Protein AF-A0A3D1TWH9-F1 (afdb_monomer)

Radius of gyration: 11.39 Å; Cα contacts (8 Å, |Δi|>4): 126; chains: 1; bounding box: 30×26×29 Å

Mean predicted aligned error: 6.61 Å

Foldseek 3Di:
DDDLLNLVVLLVLLCVLVVHDAPDFQDPPDPFAWTWGDHPFKIWIAGPVGTAWIDGNSHTPHHDDDPNVVVSVVSSVVSPD

Secondary structure (DSSP, 8-state):
---HHHHHHHHHHHHHHTT--TTS------TTS-EEEEETTEEEEEETTEEEEEEETTEEEEE--STHHHHHHHHHHHT--

Solvent-accessible surface area (backbone atoms only — not comparable to full-atom values): 4795 Å² total; per-residue (Å²): 134,87,54,66,70,57,51,51,55,40,55,53,48,39,45,56,69,70,68,47,56,91,70,47,73,40,68,63,86,68,96,67,53,56,38,48,38,48,47,98,49,34,42,35,34,28,38,88,93,41,80,35,33,32,28,48,79,88,40,74,77,44,77,55,91,60,76,51,57,64,50,52,48,53,50,33,52,74,65,49,134

Structure (mmCIF, N/CA/C/O backbone):
data_AF-A0A3D1TWH9-F1
#
_entry.id   AF-A0A3D1TWH9-F1
#
loop_
_atom_site.group_PDB
_atom_site.id
_atom_site.type_symbol
_atom_site.label_atom_id
_atom_site.label_alt_id
_atom_site.label_comp_id
_atom_site.label_asym_id
_atom_site.label_entity_id
_atom_site.label_seq_id
_atom_site.pdbx_PDB_ins_code
_atom_site.Cartn_x
_atom_site.Cartn_y
_atom_site.Cartn_z
_atom_site.occupancy
_atom_site.B_iso_or_equiv
_atom_site.auth_seq_id
_atom_site.auth_comp_id
_atom_site.auth_asym_id
_atom_site.auth_atom_id
_atom_site.pdbx_PDB_model_num
ATOM 1 N N . MET A 1 1 ? 17.231 -2.577 -1.913 1.00 56.62 1 MET A N 1
ATOM 2 C CA . MET A 1 1 ? 15.939 -3.188 -2.300 1.00 56.62 1 MET A CA 1
ATOM 3 C C . MET A 1 1 ? 15.072 -3.302 -1.059 1.00 56.62 1 MET A C 1
ATOM 5 O O . MET A 1 1 ? 15.599 -3.699 -0.024 1.00 56.62 1 MET A O 1
ATOM 9 N N . ALA A 1 2 ? 13.798 -2.912 -1.126 1.00 68.88 2 ALA A N 1
ATOM 10 C CA . ALA A 1 2 ? 12.888 -3.039 0.009 1.00 68.88 2 ALA A CA 1
ATOM 11 C C . ALA A 1 2 ? 12.449 -4.502 0.204 1.00 68.88 2 ALA A C 1
ATOM 13 O O . ALA A 1 2 ? 12.281 -5.256 -0.749 1.00 68.88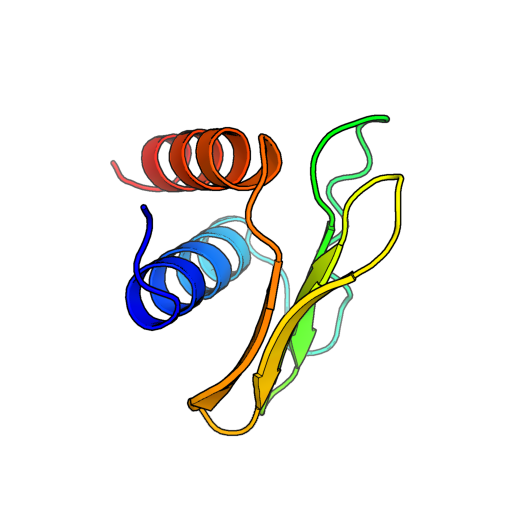 2 ALA A O 1
ATOM 14 N N . ASN A 1 3 ? 12.270 -4.919 1.457 1.00 86.06 3 ASN A N 1
ATOM 15 C CA . ASN A 1 3 ? 11.753 -6.246 1.791 1.00 86.06 3 ASN A CA 1
ATOM 16 C C . ASN A 1 3 ? 10.215 -6.253 1.629 1.00 86.06 3 ASN A C 1
ATOM 18 O O . ASN A 1 3 ? 9.567 -5.402 2.244 1.00 86.06 3 ASN A O 1
ATOM 22 N N . PRO A 1 4 ? 9.596 -7.209 0.904 1.00 84.62 4 PRO A N 1
ATOM 23 C CA . PRO A 1 4 ? 8.136 -7.306 0.774 1.00 84.62 4 PRO A CA 1
ATOM 24 C C . PRO A 1 4 ? 7.374 -7.333 2.110 1.00 84.62 4 PRO A C 1
ATOM 26 O O . PRO A 1 4 ? 6.283 -6.775 2.208 1.00 84.62 4 PRO A O 1
ATOM 29 N N . LYS A 1 5 ? 7.962 -7.904 3.173 1.00 85.94 5 LYS A N 1
ATOM 30 C CA . LYS A 1 5 ? 7.386 -7.843 4.530 1.00 85.94 5 LYS A CA 1
ATOM 31 C C . LYS A 1 5 ? 7.380 -6.418 5.092 1.00 85.94 5 LYS A C 1
ATOM 33 O O . LYS A 1 5 ? 6.422 -6.011 5.737 1.00 85.94 5 LYS A O 1
ATOM 38 N N . SER A 1 6 ? 8.430 -5.640 4.826 1.00 87.94 6 SER A N 1
ATOM 39 C CA . SER A 1 6 ? 8.502 -4.227 5.222 1.00 87.94 6 SER A CA 1
ATOM 40 C C . SER A 1 6 ? 7.464 -3.389 4.471 1.00 87.94 6 SER A C 1
ATOM 42 O O . SER A 1 6 ? 6.780 -2.575 5.085 1.00 87.94 6 SER A O 1
ATOM 44 N N . ILE A 1 7 ? 7.286 -3.638 3.169 1.00 88.25 7 ILE A N 1
ATOM 45 C CA . ILE A 1 7 ? 6.239 -3.003 2.355 1.00 88.25 7 ILE A CA 1
ATOM 46 C C . ILE A 1 7 ? 4.853 -3.270 2.940 1.00 88.25 7 ILE A C 1
ATOM 48 O O . ILE A 1 7 ? 4.068 -2.340 3.099 1.00 88.25 7 ILE A O 1
ATOM 52 N N . GLN A 1 8 ? 4.565 -4.519 3.307 1.00 86.75 8 GLN A N 1
ATOM 53 C CA . GLN A 1 8 ? 3.291 -4.896 3.911 1.00 86.75 8 GLN A CA 1
ATOM 54 C C . GLN A 1 8 ? 2.992 -4.105 5.188 1.00 86.75 8 GLN A C 1
ATOM 56 O O . GLN A 1 8 ? 1.882 -3.599 5.355 1.00 86.75 8 GLN A O 1
ATOM 61 N N . VAL A 1 9 ? 3.978 -4.002 6.085 1.00 88.62 9 VAL A N 1
ATOM 62 C CA . VAL A 1 9 ? 3.852 -3.251 7.341 1.00 88.62 9 VAL A CA 1
ATOM 63 C C . VAL A 1 9 ? 3.563 -1.780 7.053 1.00 88.62 9 VAL A C 1
ATOM 65 O O . VAL A 1 9 ? 2.634 -1.217 7.631 1.00 88.62 9 VAL A O 1
ATOM 68 N N . LYS A 1 10 ? 4.307 -1.177 6.118 1.00 89.69 10 LYS A N 1
ATOM 69 C CA . LYS A 1 10 ? 4.127 0.227 5.730 1.00 89.69 10 LYS A CA 1
ATOM 70 C C . LYS A 1 10 ? 2.745 0.474 5.135 1.00 89.69 10 LYS A C 1
ATOM 72 O O . LYS A 1 10 ? 2.038 1.353 5.610 1.00 89.69 10 LYS A O 1
ATOM 77 N N . ALA A 1 11 ? 2.337 -0.336 4.159 1.00 86.12 11 ALA A N 1
ATOM 78 C CA . ALA A 1 11 ? 1.043 -0.210 3.491 1.00 86.12 11 ALA A CA 1
ATOM 79 C C . ALA A 1 11 ? -0.128 -0.337 4.476 1.00 86.12 11 ALA A C 1
ATOM 81 O O . ALA A 1 11 ? -1.038 0.484 4.448 1.00 86.12 11 ALA A O 1
ATOM 82 N N . ARG A 1 12 ? -0.079 -1.310 5.397 1.00 85.25 12 ARG A N 1
ATOM 83 C CA . ARG A 1 12 ? -1.113 -1.472 6.434 1.00 85.25 12 ARG A CA 1
ATOM 84 C C . ARG A 1 12 ? -1.164 -0.294 7.404 1.00 85.25 12 ARG A C 1
ATOM 86 O O . ARG A 1 12 ? -2.255 0.136 7.760 1.00 85.25 12 ARG A O 1
ATOM 93 N N . LYS A 1 13 ? -0.009 0.225 7.839 1.00 86.00 13 LYS A N 1
ATOM 94 C CA . LYS A 1 13 ? 0.022 1.380 8.747 1.00 86.00 13 LYS A CA 1
ATOM 95 C C . LYS A 1 13 ? -0.547 2.624 8.071 1.00 86.00 13 LYS A C 1
ATOM 97 O O . LYS A 1 13 ? -1.415 3.259 8.649 1.00 86.00 13 LYS A O 1
ATOM 102 N N . VAL A 1 14 ? -0.100 2.924 6.850 1.00 84.00 14 VAL A N 1
ATOM 103 C CA . VAL A 1 14 ? -0.586 4.081 6.086 1.00 84.00 14 VAL A CA 1
ATOM 104 C C . VAL A 1 14 ? -2.106 4.035 5.951 1.00 84.00 14 VAL A C 1
ATOM 106 O O . VAL A 1 14 ? -2.763 5.032 6.221 1.00 84.00 14 VAL A O 1
ATOM 109 N N . VAL A 1 15 ? -2.678 2.871 5.623 1.00 79.94 15 VAL A N 1
ATOM 110 C CA . VAL A 1 15 ? -4.138 2.736 5.513 1.00 79.94 15 VAL A CA 1
ATOM 111 C C . VAL A 1 15 ? -4.850 2.969 6.845 1.00 79.94 15 VAL A C 1
ATOM 113 O O . VAL A 1 15 ? -5.845 3.689 6.887 1.00 79.94 15 VAL A O 1
ATOM 116 N N . ARG A 1 16 ? -4.325 2.400 7.936 1.00 78.19 16 ARG A N 1
ATOM 117 C CA . ARG A 1 16 ? -4.895 2.553 9.281 1.00 78.19 16 ARG A CA 1
ATOM 118 C C . ARG A 1 16 ? -4.899 4.010 9.753 1.00 78.19 16 ARG A C 1
ATOM 120 O O . ARG A 1 16 ? -5.896 4.464 10.301 1.00 78.19 16 ARG A O 1
ATOM 127 N N . GLU A 1 17 ? -3.791 4.720 9.561 1.00 77.88 17 GLU A N 1
ATOM 128 C CA . GLU A 1 17 ? -3.607 6.099 10.041 1.00 77.88 17 GLU A CA 1
ATOM 129 C C . GLU A 1 17 ? -4.407 7.119 9.224 1.00 77.88 17 GLU A C 1
ATOM 131 O O . GLU A 1 17 ? -4.811 8.154 9.744 1.00 77.88 17 GLU A O 1
ATOM 136 N N . LEU A 1 18 ? -4.708 6.814 7.961 1.00 72.19 18 LEU A N 1
ATOM 137 C CA . LEU A 1 18 ? -5.578 7.648 7.131 1.00 72.19 18 LEU A CA 1
ATOM 138 C C . LEU A 1 18 ? -7.073 7.493 7.473 1.00 72.19 18 LEU A C 1
ATOM 140 O O . LEU A 1 18 ? -7.917 8.104 6.821 1.00 72.19 18 LEU A O 1
ATOM 144 N N . GLY A 1 19 ? -7.408 6.728 8.521 1.00 57.91 19 GLY A N 1
ATOM 145 C CA . GLY A 1 19 ? -8.774 6.595 9.034 1.00 57.91 19 GLY A CA 1
ATOM 146 C C . GLY A 1 19 ? -9.704 5.826 8.097 1.00 57.91 19 GLY A C 1
ATOM 147 O O . GLY A 1 19 ? -10.922 5.981 8.171 1.00 57.91 19 GLY A O 1
ATOM 148 N N . TRP A 1 20 ? -9.144 5.020 7.194 1.00 63.66 20 TRP A N 1
ATOM 149 C CA . TRP A 1 20 ? -9.911 4.289 6.196 1.00 63.66 20 TRP A CA 1
ATOM 150 C C . TRP A 1 20 ? 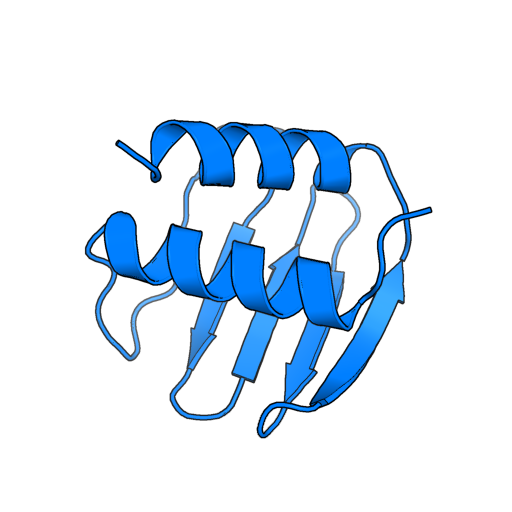-10.518 3.022 6.808 1.00 63.66 20 TRP A C 1
ATOM 152 O O . TRP A 1 20 ? -9.823 2.198 7.404 1.00 63.66 20 TRP A O 1
ATOM 162 N N . SER A 1 21 ? -11.842 2.914 6.707 1.00 52.03 21 SER A N 1
ATOM 163 C CA . SER A 1 21 ? -12.636 1.852 7.322 1.00 52.03 21 SER A CA 1
ATOM 164 C C . SER A 1 21 ? -12.358 0.486 6.677 1.00 52.03 21 SER A C 1
ATOM 166 O O . SER A 1 21 ? -12.028 0.384 5.492 1.00 52.03 21 SER A O 1
ATOM 168 N N . GLU A 1 22 ? -12.486 -0.596 7.456 1.00 51.94 22 GLU A N 1
ATOM 169 C CA . GLU A 1 22 ? -12.417 -1.957 6.917 1.00 51.94 22 GLU A CA 1
ATOM 170 C C . GLU A 1 22 ? -13.563 -2.175 5.919 1.00 51.94 22 GLU A C 1
ATOM 172 O O . GLU A 1 22 ? -14.718 -2.325 6.306 1.00 51.94 22 GLU A O 1
ATOM 177 N N . GLY A 1 23 ? -13.237 -2.195 4.625 1.00 51.09 23 GLY A N 1
ATOM 178 C CA . GLY A 1 23 ? -14.198 -2.450 3.549 1.00 51.09 23 GLY A CA 1
ATOM 179 C C . GLY A 1 23 ? -14.316 -1.327 2.522 1.00 51.09 23 GLY A C 1
ATOM 180 O O . GLY A 1 23 ? -14.786 -1.591 1.414 1.00 51.09 23 GLY A O 1
ATOM 181 N N . GLU A 1 24 ? -13.833 -0.119 2.817 1.00 51.50 24 GLU A N 1
ATOM 182 C CA . GLU A 1 24 ? -13.792 0.963 1.833 1.00 51.50 24 GLU A CA 1
ATOM 183 C C . GLU A 1 24 ? -12.412 1.048 1.167 1.00 51.50 24 GLU A C 1
ATOM 185 O O . GLU A 1 24 ? -11.379 1.021 1.843 1.00 51.50 24 GLU A O 1
ATOM 190 N N . PRO A 1 25 ? -12.341 1.134 -0.176 1.00 54.47 25 PRO A N 1
ATOM 191 C CA . PRO A 1 25 ? -11.081 1.348 -0.858 1.00 54.47 25 PRO A CA 1
ATOM 192 C C . PRO A 1 25 ? -10.534 2.721 -0.466 1.00 54.47 25 PRO A C 1
ATOM 194 O O . PRO A 1 25 ? -10.997 3.769 -0.907 1.00 54.47 25 PRO A O 1
ATOM 197 N N . ALA A 1 26 ? -9.509 2.653 0.361 1.00 57.19 26 ALA A N 1
ATOM 198 C CA . ALA A 1 26 ? -8.522 3.654 0.691 1.00 57.19 26 ALA A CA 1
ATOM 199 C C . ALA A 1 26 ? -7.899 4.300 -0.573 1.00 57.19 26 ALA A C 1
ATOM 201 O O . ALA A 1 26 ? -6.854 3.902 -1.093 1.00 57.19 26 ALA A O 1
ATOM 202 N N . ARG A 1 27 ? -8.610 5.277 -1.141 1.00 55.78 27 ARG A N 1
ATOM 203 C CA . ARG A 1 27 ? -8.276 5.927 -2.414 1.00 55.78 27 ARG A CA 1
ATOM 204 C C . ARG A 1 27 ? -7.648 7.294 -2.172 1.00 55.78 27 ARG A C 1
ATOM 206 O O . ARG A 1 27 ? -8.349 8.301 -2.125 1.00 55.78 27 ARG A O 1
ATOM 213 N N . GLU A 1 28 ? -6.321 7.359 -2.103 1.00 55.81 28 GLU A N 1
ATOM 214 C CA . GLU A 1 28 ? -5.617 8.628 -2.321 1.00 55.81 28 GLU A CA 1
ATOM 215 C C . GLU A 1 28 ? -5.535 8.887 -3.838 1.00 55.81 28 GLU A C 1
ATOM 217 O O . GLU A 1 28 ? -4.557 8.557 -4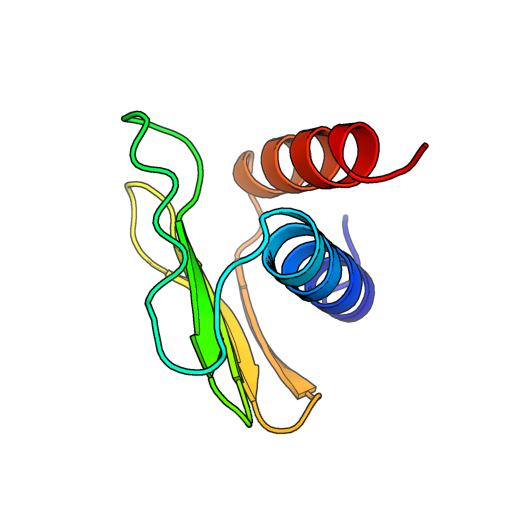.509 1.00 55.81 28 GLU A O 1
ATOM 222 N N . TYR A 1 29 ? -6.601 9.451 -4.421 1.00 54.50 29 TYR A N 1
ATOM 223 C CA . TYR A 1 29 ? -6.542 9.972 -5.789 1.00 54.50 29 TYR A CA 1
ATOM 224 C C . TYR A 1 29 ? -5.788 11.301 -5.783 1.00 54.50 29 TYR A C 1
ATOM 226 O O . TYR A 1 29 ? -6.368 12.369 -5.594 1.00 54.50 29 TYR A O 1
ATOM 234 N N . LYS A 1 30 ? -4.478 11.236 -6.025 1.00 48.00 30 LYS A N 1
ATOM 235 C CA . LYS A 1 30 ? -3.747 12.369 -6.598 1.00 48.00 30 LYS A CA 1
ATOM 236 C C . LYS A 1 30 ? -2.775 11.892 -7.669 1.00 48.00 30 LYS A C 1
ATOM 238 O O . LYS A 1 30 ? -1.581 11.700 -7.443 1.00 48.00 30 LYS A O 1
ATOM 243 N N . ASP A 1 31 ? -3.388 11.648 -8.821 1.00 46.62 31 ASP A N 1
ATOM 244 C CA . ASP A 1 31 ? -2.893 11.592 -10.198 1.00 46.62 31 ASP A CA 1
ATOM 245 C C . ASP A 1 31 ? -1.654 10.734 -10.566 1.00 46.62 31 ASP A C 1
ATOM 247 O O . ASP A 1 31 ? -1.484 10.472 -11.752 1.00 46.62 31 ASP A O 1
ATOM 251 N N . TRP A 1 32 ? -0.774 10.276 -9.658 1.00 52.09 32 TRP A N 1
ATOM 252 C CA . TRP A 1 32 ? 0.521 9.708 -10.109 1.00 52.09 32 TRP A CA 1
ATOM 253 C C . TRP A 1 32 ? 1.162 8.630 -9.230 1.00 52.09 32 TRP A C 1
ATOM 255 O O . TRP A 1 32 ? 2.090 7.979 -9.707 1.00 52.09 32 TRP A O 1
ATOM 265 N N . HIS A 1 33 ? 0.752 8.422 -7.974 1.00 67.69 33 HIS A N 1
ATOM 266 C CA . HIS A 1 33 ? 1.672 7.756 -7.043 1.00 67.69 33 HIS A CA 1
ATOM 267 C C . HIS A 1 33 ? 1.254 6.365 -6.567 1.00 67.69 33 HIS A C 1
ATOM 269 O O . HIS A 1 33 ? 1.823 5.420 -7.107 1.00 67.69 33 HIS A O 1
ATOM 275 N N . ILE A 1 34 ? 0.306 6.172 -5.642 1.00 72.44 34 ILE A N 1
ATOM 276 C CA . ILE A 1 34 ? -0.201 4.820 -5.337 1.00 72.44 34 ILE A CA 1
ATOM 277 C C . ILE A 1 34 ? -1.638 4.803 -4.800 1.00 72.44 34 ILE A C 1
ATOM 279 O O . ILE A 1 34 ? -2.020 5.689 -4.049 1.00 72.44 34 ILE A O 1
ATOM 283 N N . GLU A 1 35 ? -2.400 3.754 -5.112 1.00 79.25 35 GLU A N 1
ATOM 284 C CA . GLU A 1 35 ? -3.656 3.395 -4.437 1.00 79.25 35 GLU A CA 1
ATOM 285 C C . GLU A 1 35 ? -3.397 2.191 -3.522 1.00 79.25 35 GLU A C 1
ATOM 287 O O . GLU A 1 35 ? -2.845 1.187 -3.978 1.00 79.25 35 GLU A O 1
ATOM 292 N N 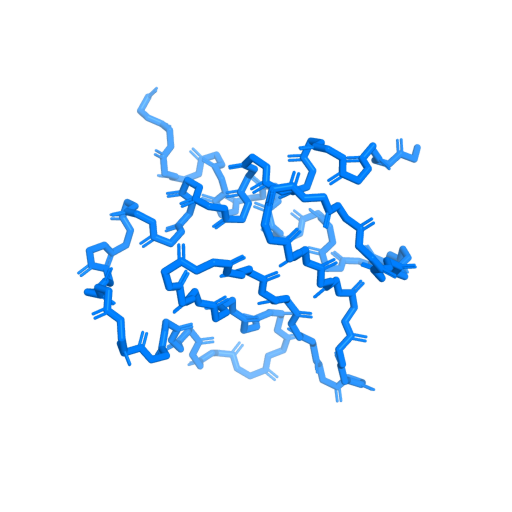. ILE A 1 36 ? -3.794 2.265 -2.247 1.00 79.69 36 ILE A N 1
ATOM 293 C CA . ILE A 1 36 ? -3.622 1.168 -1.287 1.00 79.69 36 ILE A CA 1
ATOM 294 C C . ILE A 1 36 ? -5.000 0.662 -0.881 1.00 79.69 36 ILE A C 1
ATOM 296 O O . ILE A 1 36 ? -5.736 1.364 -0.216 1.00 79.69 36 ILE A O 1
ATOM 300 N N . ARG A 1 37 ? -5.358 -0.570 -1.235 1.00 79.56 37 ARG A N 1
ATOM 301 C CA . ARG A 1 37 ? -6.641 -1.175 -0.836 1.00 79.56 37 ARG A CA 1
ATOM 302 C C . ARG A 1 37 ? -6.419 -2.154 0.301 1.00 79.56 37 ARG A C 1
ATOM 304 O O . ARG A 1 37 ? -5.495 -2.962 0.211 1.00 79.56 37 ARG A O 1
ATOM 311 N N . GLN A 1 38 ? -7.281 -2.123 1.313 1.00 75.56 38 GLN A N 1
ATOM 312 C CA . GLN A 1 38 ? -7.296 -3.090 2.406 1.00 75.56 38 GLN A CA 1
ATOM 313 C C . GLN A 1 38 ? -8.644 -3.807 2.450 1.00 75.56 38 GLN A C 1
ATOM 315 O O . GLN A 1 38 ? -9.699 -3.184 2.391 1.00 75.56 38 GLN A O 1
ATOM 320 N N . GLY A 1 39 ? -8.591 -5.125 2.595 1.00 74.94 39 GLY A N 1
ATOM 321 C CA . GLY A 1 39 ? -9.702 -5.925 3.092 1.00 74.94 39 GLY A CA 1
ATOM 322 C C . GLY A 1 39 ? -9.282 -6.659 4.361 1.00 74.94 39 GLY A C 1
ATOM 323 O O . GLY A 1 39 ? -8.107 -6.648 4.735 1.00 74.94 39 GLY A O 1
ATOM 324 N N . THR A 1 40 ? -10.220 -7.362 4.991 1.00 74.50 40 THR A N 1
ATOM 325 C CA . THR A 1 40 ? -9.993 -8.120 6.236 1.00 74.50 40 THR A CA 1
ATOM 326 C C . THR A 1 40 ? -8.783 -9.062 6.149 1.00 74.50 40 THR A C 1
ATOM 328 O O . THR A 1 40 ? -8.065 -9.266 7.125 1.00 74.50 40 THR A O 1
ATOM 331 N N . SER A 1 41 ? -8.506 -9.611 4.962 1.00 80.69 41 SER A N 1
ATOM 332 C CA . SER A 1 41 ? -7.428 -10.576 4.739 1.00 80.69 41 SER A CA 1
ATOM 333 C C . SER A 1 41 ? -6.356 -10.126 3.746 1.00 80.69 41 SER A C 1
ATOM 335 O O . SER A 1 41 ? -5.396 -10.864 3.553 1.00 80.69 41 SER A O 1
ATOM 337 N N . TYR A 1 42 ? -6.443 -8.949 3.122 1.00 86.12 42 TYR A N 1
ATOM 338 C CA . TYR A 1 42 ? -5.483 -8.565 2.081 1.00 86.12 42 TYR A CA 1
ATOM 339 C C . TYR A 1 42 ? -5.126 -7.080 2.104 1.00 86.12 42 TYR A C 1
ATOM 341 O O . TYR A 1 42 ? -5.888 -6.245 2.581 1.00 86.12 42 TYR A O 1
ATOM 349 N N . VAL A 1 43 ? -3.950 -6.757 1.562 1.00 86.81 43 VAL A N 1
ATOM 350 C CA . VAL A 1 43 ? -3.596 -5.383 1.183 1.00 86.81 43 VAL A CA 1
ATOM 351 C C . VAL A 1 43 ? -2.944 -5.385 -0.195 1.00 86.81 43 VAL A C 1
ATOM 353 O O . VAL A 1 43 ? -2.058 -6.202 -0.451 1.00 86.81 43 VAL A O 1
ATOM 356 N N . SER A 1 44 ? -3.385 -4.489 -1.077 1.00 89.62 44 SER A N 1
ATOM 357 C CA . SER A 1 44 ? -2.838 -4.323 -2.428 1.00 89.62 44 SER A CA 1
ATOM 358 C C . SER A 1 44 ? -2.405 -2.886 -2.675 1.00 89.62 44 SER A C 1
ATOM 360 O O . SER A 1 44 ? -3.123 -1.977 -2.269 1.00 89.62 44 SER A O 1
ATOM 362 N N . VAL A 1 45 ? -1.293 -2.690 -3.381 1.00 88.94 45 VAL A N 1
ATOM 363 C CA . VAL A 1 45 ? -0.813 -1.376 -3.827 1.00 88.94 45 VAL A CA 1
ATOM 364 C C . VAL A 1 45 ? -0.809 -1.335 -5.351 1.00 88.94 45 VAL A C 1
ATOM 366 O O . VAL A 1 45 ? -0.311 -2.259 -6.001 1.00 88.94 45 VAL A O 1
ATOM 369 N N . TRP A 1 46 ? -1.338 -0.255 -5.910 1.00 88.94 46 TRP A N 1
ATOM 370 C CA . TRP A 1 46 ? -1.436 -0.000 -7.344 1.00 88.94 46 TRP A CA 1
ATOM 371 C C . TRP A 1 46 ? -0.752 1.314 -7.682 1.00 88.94 46 TRP A C 1
ATOM 373 O O . TRP A 1 46 ? -0.781 2.228 -6.871 1.00 88.94 46 TRP A O 1
ATOM 383 N N . ASN A 1 47 ? -0.165 1.425 -8.867 1.00 86.75 47 ASN A N 1
ATOM 384 C CA . ASN 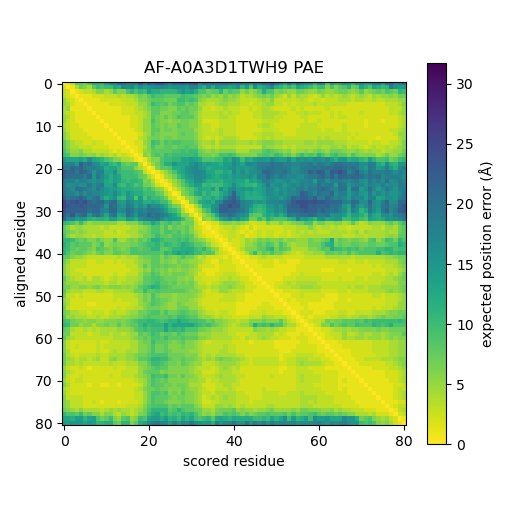A 1 47 ? 0.287 2.687 -9.449 1.00 86.75 47 ASN A CA 1
ATOM 385 C C . ASN A 1 47 ? -0.376 2.893 -10.826 1.00 86.75 47 ASN A C 1
ATOM 387 O O . ASN A 1 47 ? -1.238 2.110 -11.228 1.00 86.75 47 ASN A O 1
ATOM 391 N N . SER A 1 48 ? 0.039 3.918 -11.575 1.00 84.31 48 SER A N 1
ATOM 392 C CA . SER A 1 48 ? -0.495 4.210 -12.917 1.00 84.31 48 SER A CA 1
ATOM 393 C C . SER A 1 48 ? -0.275 3.092 -13.950 1.00 84.31 48 SER A C 1
ATOM 395 O O . SER A 1 48 ? -0.992 3.030 -14.943 1.00 84.31 48 SER A O 1
ATOM 397 N N . SER A 1 49 ? 0.684 2.190 -13.724 1.00 85.50 49 SER A N 1
ATOM 398 C CA . SER A 1 49 ? 0.964 1.028 -14.579 1.00 85.50 49 SER A CA 1
ATOM 399 C C . SER A 1 49 ? 0.229 -0.249 -14.147 1.00 85.50 49 SER A C 1
ATOM 401 O O . SER A 1 49 ? 0.336 -1.269 -14.827 1.00 85.50 49 SER A O 1
ATOM 403 N N . GLY A 1 50 ? -0.493 -0.223 -13.023 1.00 88.44 50 GLY A N 1
ATOM 404 C CA . GLY A 1 50 ? -1.253 -1.353 -12.488 1.00 88.44 50 GLY A CA 1
ATOM 405 C C . GLY A 1 50 ? -0.807 -1.784 -11.088 1.00 88.44 50 GLY A C 1
ATOM 406 O O . GLY A 1 50 ? -0.191 -1.028 -10.340 1.00 88.44 50 GLY A O 1
ATOM 407 N N . MET A 1 51 ? -1.149 -3.015 -10.703 1.00 91.06 51 MET A N 1
ATOM 408 C CA . MET A 1 51 ? -0.800 -3.552 -9.386 1.00 91.06 51 MET A CA 1
ATOM 409 C C . MET A 1 51 ? 0.716 -3.738 -9.267 1.00 91.06 51 MET A C 1
ATOM 411 O O . MET A 1 51 ? 1.356 -4.301 -10.158 1.00 91.06 51 MET A O 1
ATOM 415 N N . VAL A 1 52 ? 1.281 -3.300 -8.143 1.00 92.62 52 VAL A N 1
ATOM 416 C CA . VAL A 1 52 ? 2.716 -3.404 -7.827 1.00 92.62 52 VAL A CA 1
ATOM 417 C C . VAL A 1 52 ? 2.989 -4.183 -6.545 1.00 92.62 52 VAL A C 1
ATOM 419 O O . VAL A 1 52 ? 4.099 -4.670 -6.352 1.00 92.62 52 VAL A O 1
ATOM 422 N N . PHE A 1 53 ? 1.983 -4.375 -5.692 1.00 93.31 53 PHE A N 1
ATOM 423 C CA . PHE A 1 53 ? 2.092 -5.212 -4.501 1.00 93.31 53 PHE A CA 1
ATOM 424 C C . PHE A 1 53 ? 0.747 -5.847 -4.148 1.00 93.31 53 PHE A C 1
ATOM 426 O O . PHE A 1 53 ? -0.291 -5.196 -4.243 1.00 93.31 53 PHE A O 1
ATOM 433 N N . LEU A 1 54 ? 0.770 -7.098 -3.690 1.00 92.56 54 LEU A N 1
ATOM 434 C CA . LEU A 1 54 ? -0.366 -7.768 -3.063 1.00 92.56 54 LEU A CA 1
ATOM 435 C C . LEU A 1 54 ? 0.142 -8.645 -1.924 1.00 92.56 54 LEU A C 1
ATOM 437 O O . LEU A 1 54 ? 1.082 -9.425 -2.093 1.00 92.56 54 LEU A O 1
ATOM 441 N N . SER A 1 55 ? -0.529 -8.566 -0.782 1.00 92.06 55 SER A N 1
ATOM 442 C CA . SER A 1 55 ? -0.418 -9.563 0.277 1.00 92.06 55 SER A CA 1
ATOM 443 C C . SER A 1 55 ? -1.790 -10.111 0.638 1.00 92.06 55 SER A C 1
ATOM 445 O O . SER A 1 55 ? -2.762 -9.357 0.681 1.00 92.06 55 SER A O 1
ATOM 447 N N . MET A 1 56 ? -1.851 -11.411 0.914 1.00 89.38 56 MET A N 1
ATOM 448 C CA . MET A 1 56 ? -3.046 -12.153 1.315 1.00 89.38 56 MET A CA 1
ATOM 449 C C . MET A 1 56 ? -2.755 -12.931 2.596 1.00 89.38 56 MET A C 1
ATOM 451 O O . MET A 1 56 ? -1.674 -13.488 2.737 1.00 89.38 56 MET A O 1
ATOM 455 N N . ALA A 1 57 ? -3.697 -12.950 3.536 1.00 85.94 57 ALA A N 1
ATOM 456 C CA . ALA A 1 57 ? -3.594 -13.604 4.843 1.00 85.94 57 ALA A CA 1
ATOM 457 C C . ALA A 1 57 ? -2.280 -13.306 5.598 1.00 85.94 57 ALA A C 1
ATOM 459 O O . ALA A 1 57 ? -1.779 -14.124 6.360 1.00 85.94 57 ALA A O 1
ATOM 460 N N . GLY A 1 58 ? -1.704 -12.119 5.383 1.00 79.75 58 GLY A N 1
ATOM 461 C CA . GLY A 1 58 ? -0.438 -11.729 6.003 1.00 79.75 58 GLY A CA 1
ATOM 462 C C . GLY A 1 58 ? 0.826 -12.121 5.223 1.00 79.75 58 GLY A C 1
ATOM 463 O O . GLY A 1 58 ? 1.922 -11.815 5.686 1.00 79.75 58 GLY A O 1
ATOM 464 N N . THR A 1 59 ? 0.695 -12.735 4.048 1.00 87.00 59 THR A N 1
ATOM 465 C CA . THR A 1 59 ? 1.801 -13.191 3.199 1.00 87.00 59 THR A CA 1
ATOM 466 C C . THR A 1 59 ? 1.878 -12.367 1.909 1.00 87.00 59 THR A C 1
ATOM 468 O O . THR A 1 59 ? 0.881 -12.279 1.191 1.00 87.00 59 THR A O 1
ATOM 471 N N . PRO A 1 60 ? 3.032 -11.760 1.568 1.00 90.31 60 PRO A N 1
ATOM 472 C CA . PRO A 1 60 ? 3.242 -11.150 0.255 1.00 90.31 60 PRO A CA 1
ATOM 473 C C . PRO A 1 60 ? 3.152 -12.209 -0.852 1.00 90.31 60 PRO A C 1
ATOM 475 O O . PRO A 1 60 ? 3.895 -13.186 -0.825 1.00 90.31 60 PRO A O 1
ATOM 478 N N . VAL A 1 61 ? 2.259 -12.010 -1.820 1.00 92.56 61 VAL A N 1
ATOM 479 C CA . VAL A 1 61 ? 2.040 -12.928 -2.956 1.00 92.56 61 VAL A CA 1
ATOM 480 C C . VAL A 1 61 ? 2.425 -12.303 -4.295 1.00 92.56 61 VAL A C 1
ATOM 482 O O . VAL A 1 61 ? 2.631 -13.010 -5.275 1.00 92.56 61 VAL A O 1
ATOM 485 N N . PHE A 1 62 ? 2.553 -10.977 -4.345 1.00 94.00 62 PHE A N 1
ATOM 486 C CA . PHE A 1 62 ? 2.992 -10.256 -5.531 1.00 94.00 62 PHE A CA 1
ATOM 487 C C . PHE A 1 62 ? 3.764 -9.000 -5.139 1.00 94.00 62 PHE A C 1
ATOM 489 O O . PHE A 1 62 ? 3.379 -8.289 -4.208 1.00 94.00 62 PHE A O 1
ATOM 496 N N . TYR A 1 63 ? 4.840 -8.715 -5.868 1.00 93.31 63 TYR A N 1
ATOM 497 C CA . TYR A 1 63 ? 5.678 -7.544 -5.650 1.00 93.31 63 TYR A CA 1
ATOM 498 C C . TYR A 1 63 ? 6.462 -7.202 -6.921 1.00 93.31 63 TYR A C 1
ATOM 500 O O . TYR A 1 63 ? 7.135 -8.058 -7.494 1.00 93.31 63 TYR A O 1
ATOM 508 N N . ARG A 1 64 ? 6.386 -5.944 -7.350 1.00 92.69 64 ARG A N 1
ATOM 509 C CA . ARG A 1 64 ? 7.208 -5.353 -8.409 1.00 92.69 64 ARG A CA 1
ATOM 510 C C . ARG A 1 64 ? 7.884 -4.121 -7.846 1.00 92.69 64 ARG A C 1
ATOM 512 O O . ARG A 1 64 ? 7.190 -3.218 -7.392 1.00 92.69 64 ARG A O 1
ATOM 519 N N . SER A 1 65 ? 9.207 -4.061 -7.893 1.00 90.19 65 SER A N 1
ATOM 520 C CA . SER A 1 65 ? 9.933 -2.895 -7.397 1.00 90.19 65 SER A CA 1
ATOM 521 C C . SER A 1 65 ? 9.737 -1.663 -8.284 1.00 90.19 65 SER A C 1
ATOM 523 O O . SER A 1 65 ? 9.436 -1.774 -9.473 1.00 90.19 65 SER A O 1
ATOM 525 N N . GLY A 1 66 ? 9.886 -0.469 -7.707 1.00 89.06 66 GLY A N 1
ATOM 526 C CA . GLY A 1 66 ? 9.793 0.781 -8.462 1.00 89.06 66 GLY A CA 1
ATOM 527 C C . GLY A 1 66 ? 9.744 2.040 -7.600 1.00 89.06 66 GLY A C 1
ATOM 528 O O . GLY A 1 66 ? 9.810 1.984 -6.374 1.00 89.06 66 GLY A O 1
ATOM 529 N N . ALA A 1 67 ? 9.585 3.196 -8.253 1.00 86.31 67 ALA A N 1
ATOM 530 C CA . ALA A 1 67 ? 9.547 4.509 -7.595 1.00 86.31 67 ALA A CA 1
ATOM 531 C C . ALA A 1 67 ? 8.408 4.653 -6.565 1.00 86.31 67 ALA A C 1
ATOM 533 O O . ALA A 1 67 ? 8.504 5.448 -5.629 1.00 86.31 67 ALA A O 1
ATOM 534 N N . TRP A 1 68 ? 7.355 3.844 -6.704 1.00 87.50 68 TRP A N 1
ATOM 535 C CA . TRP A 1 68 ? 6.232 3.785 -5.774 1.00 87.50 68 TRP A CA 1
ATOM 536 C C . TRP A 1 68 ? 6.662 3.435 -4.338 1.00 87.50 68 TRP A C 1
ATOM 538 O O . TRP A 1 68 ? 6.039 3.905 -3.390 1.00 87.50 68 TRP A O 1
ATOM 548 N N . GLU A 1 69 ? 7.751 2.678 -4.152 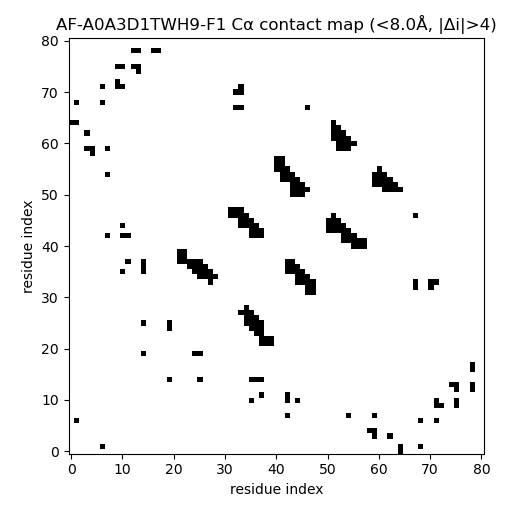1.00 89.69 69 GLU A N 1
ATOM 549 C CA . GLU A 1 69 ? 8.264 2.312 -2.823 1.00 89.69 69 GLU A CA 1
ATOM 550 C C . GLU A 1 69 ? 8.708 3.539 -2.031 1.00 89.69 69 GLU A C 1
ATOM 552 O O . GLU A 1 69 ? 8.423 3.655 -0.841 1.00 89.69 69 GLU A O 1
ATOM 557 N N . GLN A 1 70 ? 9.382 4.479 -2.699 1.00 88.12 70 GLN A N 1
ATOM 558 C CA . GLN A 1 70 ? 9.832 5.729 -2.084 1.00 88.12 70 GLN A CA 1
ATOM 559 C C . GLN A 1 70 ? 8.653 6.631 -1.726 1.00 88.12 70 GLN A C 1
ATOM 561 O O . GLN A 1 70 ? 8.741 7.448 -0.811 1.00 88.12 70 GLN A O 1
ATOM 566 N N . TYR A 1 71 ? 7.557 6.529 -2.475 1.00 86.81 71 TYR A N 1
ATOM 567 C CA . TYR A 1 71 ? 6.344 7.265 -2.163 1.00 86.81 71 TYR A CA 1
ATOM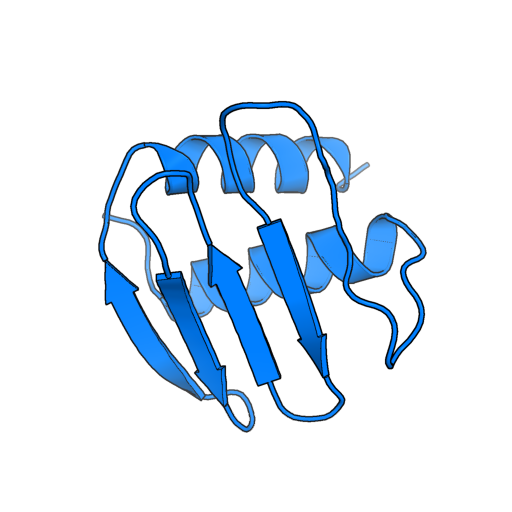 568 C C . TYR A 1 71 ? 5.610 6.646 -0.972 1.00 86.81 71 TYR A C 1
ATOM 570 O O . TYR A 1 71 ? 5.247 7.368 -0.047 1.00 86.81 71 TYR A O 1
ATOM 578 N N . LEU A 1 72 ? 5.487 5.314 -0.933 1.00 87.00 72 LEU A N 1
ATOM 579 C CA . LEU A 1 72 ? 4.954 4.600 0.227 1.00 87.00 72 LEU A CA 1
ATOM 580 C C . LEU A 1 72 ? 5.760 4.908 1.497 1.00 87.00 72 LEU A C 1
ATOM 582 O O . LEU A 1 72 ? 5.177 5.113 2.555 1.00 87.00 72 LEU A O 1
ATOM 586 N N . GLU A 1 73 ? 7.088 4.980 1.391 1.00 89.25 73 GLU A N 1
ATOM 587 C CA . GLU A 1 73 ? 7.961 5.386 2.497 1.00 89.25 73 GLU A CA 1
ATOM 588 C C . GLU A 1 73 ? 7.641 6.802 2.992 1.00 89.25 73 GLU A C 1
ATOM 590 O O . GLU A 1 73 ? 7.486 7.017 4.191 1.00 89.25 73 GLU A O 1
ATOM 595 N N . ARG A 1 74 ? 7.480 7.765 2.076 1.00 86.81 74 ARG A N 1
ATOM 596 C CA . ARG A 1 74 ? 7.110 9.144 2.425 1.00 86.81 74 ARG A CA 1
ATOM 597 C C . ARG A 1 74 ? 5.744 9.220 3.107 1.00 86.81 74 ARG A C 1
ATOM 599 O O . ARG 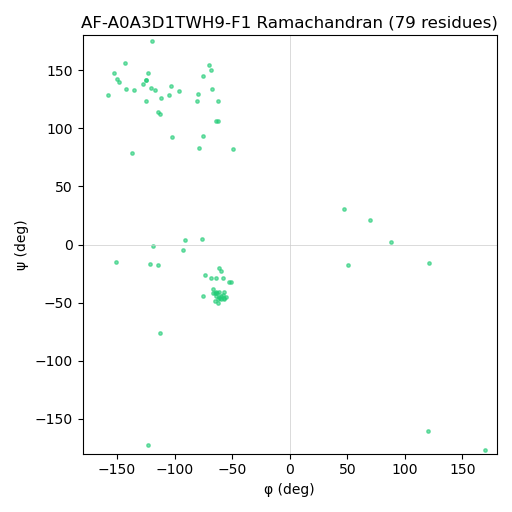A 1 74 ? 5.596 9.958 4.077 1.00 86.81 74 ARG A O 1
ATOM 606 N N . LEU A 1 75 ? 4.757 8.457 2.634 1.00 84.00 75 LEU A N 1
ATOM 607 C CA . LEU A 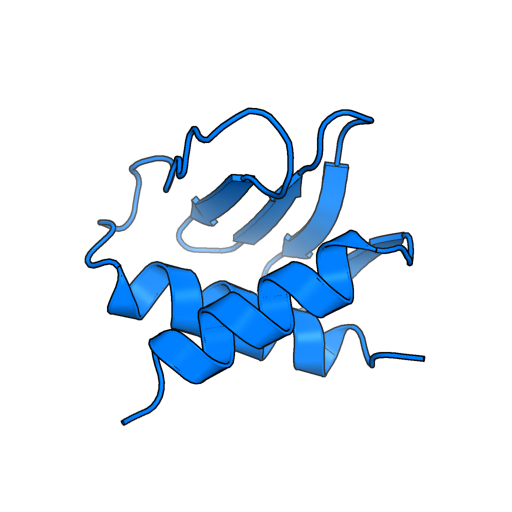1 75 ? 3.455 8.357 3.299 1.00 84.00 75 LEU A CA 1
ATOM 608 C C . LEU A 1 75 ? 3.598 7.762 4.701 1.00 84.00 75 LEU A C 1
ATOM 610 O O . LEU A 1 75 ? 3.093 8.332 5.662 1.00 84.00 75 LEU A O 1
ATOM 614 N N . PHE A 1 76 ? 4.351 6.670 4.836 1.00 87.19 76 PHE A N 1
ATOM 615 C CA . PHE A 1 76 ? 4.592 6.019 6.121 1.00 87.19 76 PHE A CA 1
ATOM 616 C C . PHE A 1 76 ? 5.233 6.964 7.147 1.00 87.19 76 PHE A C 1
ATOM 618 O O . PHE A 1 76 ? 4.795 7.011 8.300 1.00 87.19 76 PHE A O 1
ATOM 625 N N . GLN A 1 77 ? 6.221 7.754 6.723 1.00 87.19 77 GLN A N 1
ATOM 626 C CA . GLN A 1 77 ? 6.868 8.766 7.561 1.00 87.19 77 GLN A CA 1
ATOM 627 C C . GLN A 1 77 ? 5.896 9.875 7.978 1.00 87.19 77 GLN A C 1
ATOM 629 O O . GLN A 1 77 ? 5.885 10.248 9.140 1.00 87.19 77 GLN A O 1
ATOM 634 N N . ARG A 1 78 ? 5.017 10.347 7.081 1.00 82.19 78 ARG A N 1
ATOM 635 C CA . ARG A 1 78 ? 3.970 11.332 7.431 1.00 82.19 78 ARG A CA 1
ATOM 636 C C . ARG A 1 78 ? 2.955 10.798 8.444 1.00 82.19 78 ARG A C 1
ATOM 638 O O . ARG A 1 78 ? 2.380 11.579 9.189 1.00 82.19 78 ARG A O 1
ATOM 645 N N . THR A 1 79 ? 2.727 9.486 8.448 1.00 73.44 79 THR A N 1
ATOM 646 C CA . THR A 1 79 ? 1.819 8.796 9.383 1.00 73.44 79 THR A CA 1
ATOM 647 C C . THR A 1 79 ? 2.507 8.302 10.662 1.00 73.44 79 THR A C 1
ATOM 649 O O . THR A 1 79 ? 1.903 7.597 11.467 1.00 73.44 79 THR A O 1
ATOM 652 N N . THR A 1 80 ? 3.796 8.595 10.845 1.00 64.38 80 THR A N 1
ATOM 653 C CA . THR A 1 80 ? 4.538 8.250 12.060 1.00 64.38 80 THR A CA 1
ATOM 654 C C . THR A 1 80 ? 4.887 9.554 12.780 1.00 64.38 80 THR A C 1
ATOM 656 O O . THR A 1 80 ? 5.641 10.332 12.202 1.00 64.38 80 THR A O 1
ATOM 659 N N . PRO A 1 81 ? 4.310 9.831 13.965 1.00 59.44 81 PRO A N 1
ATOM 660 C CA . PRO A 1 81 ? 4.645 11.020 14.747 1.00 59.44 81 PRO A CA 1
ATOM 661 C C . PRO A 1 81 ? 6.093 11.009 15.248 1.00 59.44 81 PRO A C 1
ATOM 663 O O . PRO A 1 81 ? 6.670 9.902 15.384 1.00 59.44 81 PRO A O 1
#

Sequence (81 aa):
MANPKSIQVKARKVVRELGWSEGEPAREYKDWHIEIRQGTSYVSVWNSSGMVFLSMAGTPVFYRSGAWEQYLERLFQRTTP

pLDDT: mean 78.77, std 13.64, range [46.62, 94.0]

Nearest PDB structures (foldseek):
  6xlp-assembly1_A  TM=4.730E-01  e=3.659E-01  Escherichia coli
  6v8q-assembly1_A  TM=4.529E-01  e=6.341E-01  Salmonella enterica subsp. enterica serovar Typhimurium str. 14028S
  6vc7-assembly2_B  TM=4.545E-01  e=8.097E-01  Salmonella enterica subsp. enterica serovar Typhimurium
  5i5h-assembly1_A  TM=5.541E-01  e=1.403E+00  Escherichia coli K-12
  6v8q-assembly2_B  TM=5.088E-01  e=2.287E+00  Salmonella enterica subsp. enterica serovar Typhimurium str. 14028S